Protein AF-A0A9P5AYL9-F1 (afdb_monomer_lite)

pLDDT: mean 73.69, std 15.07, range [40.41, 95.94]

Sequence (150 aa):
MDLTEKSIPKSILIFEAAGHIGQSLAEFLTLEAPDIRLSLLQIQPVLLHKKFIWPEHRVPFLDPRDVAKVAGRLFLSDNAKHIGAFHTMNNGHDWLTIEEVAVILSDELDESLAFDGSYEGFMKVWGPKMGKKAERLWNFFKFEQANEEQ

Secondary structure (DSSP, 8-state):
--TT-PPPPSEEEEEESTTSSHHHHHHHHHHH-TTSEEEEEESHHHHHHTEEE----EEE---HHHHHHHHHHHHH---GGGTT-------SS-EEEHHHHHHHHHHHTTS-PEEE--HHHHHHHHHHHHTHHHHHHHHHHHHHHHT---

Foldseek 3Di:
DDPPDDDDAQEDEDEDEPCPPSVVVVVVCCVPPVSRHYDYPYCVVCVVVVAAAEAKDWDQDDDVVVVVVVVVCLVVDPDPVSVVDDDDDGPVPDTDIVQRVQVVSCVVVVHRGHYHNDPVSQCVPCCVVPPPVSVVVNVVRVVNRVPDDD

Radius of gyration: 18.03 Å; chains: 1; bounding box: 44×39×49 Å

Organism: NCBI:txid1803897

Structure (mmCIF, N/CA/C/O backbone):
data_AF-A0A9P5AYL9-F1
#
_entry.id   AF-A0A9P5AYL9-F1
#
loop_
_atom_site.group_PDB
_atom_site.id
_atom_site.type_symbol
_atom_site.label_atom_id
_atom_site.label_alt_id
_atom_site.label_comp_id
_atom_site.label_asym_id
_atom_site.label_entity_id
_atom_site.label_seq_id
_atom_site.pdbx_PDB_ins_code
_atom_site.Cartn_x
_atom_site.Cartn_y
_atom_site.Cartn_z
_atom_site.occupancy
_atom_site.B_iso_or_equiv
_atom_site.auth_seq_id
_atom_site.auth_comp_id
_atom_site.auth_asym_id
_atom_site.auth_atom_id
_atom_site.pdbx_PDB_model_num
ATOM 1 N N . MET A 1 1 ? 27.609 22.918 -6.737 1.00 44.88 1 MET A N 1
ATOM 2 C CA . MET A 1 1 ? 26.864 21.740 -6.257 1.00 44.88 1 MET A CA 1
ATOM 3 C C . MET A 1 1 ? 26.629 20.901 -7.492 1.00 44.88 1 MET A C 1
ATOM 5 O O . MET A 1 1 ? 25.888 21.334 -8.362 1.00 44.88 1 MET A O 1
ATOM 9 N N . ASP A 1 2 ? 27.426 19.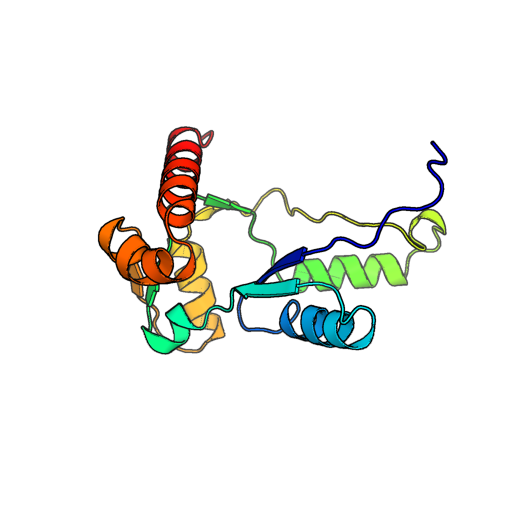850 -7.650 1.00 40.47 2 ASP A N 1
ATOM 10 C CA . ASP A 1 2 ? 27.368 18.964 -8.808 1.00 40.47 2 ASP A CA 1
ATOM 11 C C . ASP A 1 2 ? 26.067 18.152 -8.718 1.00 40.47 2 ASP A C 1
ATOM 13 O O . ASP A 1 2 ? 25.820 17.493 -7.711 1.00 40.47 2 ASP A O 1
ATOM 17 N N . LEU A 1 3 ? 25.179 18.305 -9.701 1.00 46.91 3 LEU A N 1
ATOM 18 C CA . LEU A 1 3 ? 23.859 17.659 -9.737 1.00 46.91 3 LEU A CA 1
ATOM 19 C C . LEU A 1 3 ? 23.927 16.243 -10.341 1.00 46.91 3 LEU A C 1
ATOM 21 O O . LEU A 1 3 ? 22.889 15.651 -10.627 1.00 46.91 3 LEU A O 1
ATOM 25 N N . THR A 1 4 ? 25.133 15.717 -10.570 1.00 50.00 4 THR A N 1
ATOM 26 C CA . THR A 1 4 ? 25.354 14.426 -11.237 1.00 50.00 4 THR A CA 1
ATOM 27 C C . THR A 1 4 ? 25.326 13.225 -10.293 1.00 50.00 4 THR A C 1
ATOM 29 O O . THR A 1 4 ? 25.079 12.115 -10.757 1.00 50.00 4 THR A O 1
ATOM 32 N N . GLU A 1 5 ? 25.472 13.424 -8.978 1.00 48.53 5 GLU A N 1
ATOM 33 C CA . GLU A 1 5 ? 25.387 12.342 -7.992 1.00 48.53 5 GLU A CA 1
ATOM 34 C C . GLU A 1 5 ? 24.230 12.536 -7.010 1.00 48.53 5 GLU A C 1
ATOM 36 O O . GLU A 1 5 ? 24.213 13.426 -6.156 1.00 48.53 5 GLU A O 1
ATOM 41 N N . LYS A 1 6 ? 23.245 11.638 -7.112 1.00 42.03 6 LYS A N 1
ATOM 42 C CA . LYS A 1 6 ? 22.188 11.483 -6.115 1.00 42.03 6 LYS A CA 1
ATOM 43 C C . LYS A 1 6 ? 22.735 10.661 -4.951 1.00 42.03 6 LYS A C 1
ATOM 45 O O . LYS A 1 6 ? 23.099 9.503 -5.127 1.00 42.03 6 LYS A O 1
ATOM 50 N N . SER A 1 7 ? 22.755 11.244 -3.755 1.00 54.69 7 SER A N 1
ATOM 51 C CA . SER A 1 7 ? 23.167 10.526 -2.550 1.00 54.69 7 SER A CA 1
ATOM 52 C C . SER A 1 7 ? 22.212 9.373 -2.235 1.00 54.69 7 SER A C 1
ATOM 54 O O . SER A 1 7 ? 20.988 9.498 -2.358 1.00 54.69 7 SER A O 1
ATOM 56 N N . ILE A 1 8 ? 22.783 8.242 -1.813 1.00 55.34 8 ILE A N 1
ATOM 57 C CA . ILE A 1 8 ? 22.008 7.081 -1.379 1.00 55.34 8 ILE A CA 1
ATOM 58 C C . ILE A 1 8 ? 21.154 7.495 -0.164 1.00 55.34 8 ILE A C 1
ATOM 60 O O . ILE A 1 8 ? 21.691 8.040 0.810 1.00 55.34 8 ILE A O 1
ATOM 64 N N . PRO A 1 9 ? 19.825 7.280 -0.196 1.00 54.84 9 PRO A N 1
ATOM 65 C CA . PRO A 1 9 ? 18.954 7.617 0.921 1.00 54.84 9 PRO A CA 1
ATOM 66 C C . PRO A 1 9 ? 19.368 6.874 2.192 1.00 54.84 9 PRO A C 1
ATOM 68 O O . PRO A 1 9 ? 19.568 5.668 2.178 1.00 54.84 9 PRO A O 1
ATOM 71 N N . LYS A 1 10 ? 19.419 7.569 3.332 1.00 69.38 10 LYS A N 1
ATOM 72 C CA . LYS A 1 10 ? 19.773 6.952 4.628 1.00 69.38 10 LYS A CA 1
ATOM 73 C C . LYS A 1 10 ? 18.667 6.067 5.223 1.00 69.38 10 LYS A C 1
ATOM 75 O O . LYS A 1 10 ? 18.887 5.411 6.243 1.00 69.38 10 LYS A O 1
ATOM 80 N N . SER A 1 11 ? 17.463 6.110 4.654 1.00 41.19 11 SER A N 1
ATOM 81 C CA . SER A 1 11 ? 16.317 5.312 5.092 1.00 41.19 11 SER A CA 1
ATOM 82 C C . SER A 1 11 ? 15.243 5.223 4.014 1.00 41.19 11 SER A C 1
ATOM 84 O O . SER A 1 11 ? 14.964 6.233 3.364 1.00 41.19 11 SER A O 1
ATOM 86 N N . ILE A 1 12 ? 14.603 4.060 3.894 1.00 46.69 12 ILE A N 1
ATOM 87 C CA . ILE A 1 12 ? 13.489 3.794 2.973 1.00 46.69 12 ILE A CA 1
ATOM 88 C C . ILE A 1 12 ? 12.384 3.051 3.745 1.00 46.69 12 ILE A C 1
ATOM 90 O O . ILE A 1 12 ? 12.667 2.141 4.525 1.00 46.69 12 ILE A O 1
ATOM 94 N N . LEU A 1 13 ? 11.128 3.461 3.546 1.00 40.41 13 LEU A N 1
ATOM 95 C CA . LEU A 1 13 ? 9.935 2.795 4.078 1.00 40.41 13 LEU A CA 1
ATOM 96 C C . LEU A 1 13 ? 9.223 2.088 2.924 1.00 40.41 13 LEU A C 1
ATOM 98 O O . LEU A 1 13 ? 8.870 2.738 1.942 1.00 40.41 13 LEU A O 1
ATOM 102 N N . ILE A 1 14 ? 9.031 0.776 3.051 1.00 51.72 14 ILE A N 1
ATOM 103 C CA . ILE A 1 14 ? 8.370 -0.060 2.045 1.00 51.72 14 ILE A CA 1
ATOM 104 C C . ILE A 1 14 ? 7.021 -0.508 2.618 1.00 51.72 14 ILE A C 1
ATOM 106 O O . ILE A 1 14 ? 6.980 -1.162 3.664 1.00 51.72 14 ILE A O 1
ATOM 110 N N . PHE A 1 15 ? 5.934 -0.128 1.942 1.00 48.09 15 PHE A N 1
ATOM 111 C CA . PHE A 1 15 ? 4.570 -0.575 2.234 1.00 48.09 15 PHE A CA 1
ATOM 112 C C . PHE A 1 15 ? 4.188 -1.672 1.256 1.00 48.09 15 PHE A C 1
ATOM 114 O O . PHE A 1 15 ? 4.319 -1.475 0.049 1.00 48.09 15 PHE A O 1
ATOM 121 N N . GLU A 1 16 ? 3.716 -2.810 1.761 1.00 47.88 16 GLU A N 1
ATOM 122 C CA . GLU A 1 16 ? 3.325 -3.891 0.872 1.00 47.88 16 GLU A CA 1
ATOM 123 C C . GLU A 1 16 ? 2.267 -4.831 1.451 1.00 47.88 16 GLU A C 1
ATOM 125 O O . GLU A 1 16 ? 2.325 -5.225 2.621 1.00 47.88 16 GLU A O 1
ATOM 130 N N . ALA A 1 17 ? 1.349 -5.243 0.577 1.00 41.78 17 ALA A N 1
ATOM 131 C CA . ALA A 1 17 ? 0.471 -6.367 0.803 1.00 41.78 17 ALA A CA 1
ATOM 132 C C . ALA A 1 17 ? 1.201 -7.693 0.501 1.00 41.78 17 ALA A C 1
ATOM 134 O O . ALA A 1 17 ? 1.660 -7.914 -0.609 1.00 41.78 17 ALA A O 1
ATOM 135 N N . ALA A 1 18 ? 1.301 -8.569 1.501 1.00 49.41 18 ALA A N 1
ATOM 136 C CA . ALA A 1 18 ? 1.668 -9.984 1.410 1.00 49.41 18 ALA A CA 1
ATOM 137 C C . ALA A 1 18 ? 3.122 -10.339 1.040 1.00 49.41 18 ALA A C 1
ATOM 139 O O . ALA A 1 18 ? 3.470 -11.513 1.106 1.00 49.41 18 ALA A O 1
ATOM 140 N N . GLY A 1 19 ? 4.017 -9.376 0.799 1.00 48.28 19 GLY A N 1
ATOM 141 C CA . GLY A 1 19 ? 5.453 -9.680 0.701 1.00 48.28 19 GLY A CA 1
ATOM 142 C C . GLY A 1 19 ? 5.923 -10.161 -0.679 1.00 48.28 19 GLY A C 1
ATOM 143 O O . GLY A 1 19 ? 6.967 -10.789 -0.772 1.00 48.28 19 GLY A O 1
ATOM 144 N N . HIS A 1 20 ? 5.188 -9.918 -1.759 1.00 47.88 20 HIS A N 1
ATOM 145 C CA . HIS A 1 20 ? 5.550 -10.348 -3.113 1.00 47.88 20 HIS A CA 1
ATOM 146 C C . HIS A 1 20 ? 6.490 -9.388 -3.877 1.00 47.88 20 HIS A C 1
ATOM 148 O O . HIS A 1 20 ? 7.292 -9.841 -4.686 1.00 47.88 20 HIS A O 1
ATOM 154 N N . ILE A 1 21 ? 6.426 -8.078 -3.643 1.00 54.72 21 ILE A N 1
ATOM 155 C CA . ILE A 1 21 ? 7.211 -7.026 -4.319 1.00 54.72 21 ILE A CA 1
ATOM 156 C C . ILE A 1 21 ? 8.165 -6.337 -3.338 1.00 54.72 21 ILE A C 1
ATOM 158 O O . ILE A 1 21 ? 9.354 -6.174 -3.599 1.00 54.72 21 ILE A O 1
ATOM 162 N N . GLY A 1 22 ? 7.644 -5.918 -2.194 1.00 59.41 22 GLY A N 1
ATOM 163 C CA . GLY A 1 22 ? 8.345 -5.230 -1.120 1.00 59.41 22 GLY A CA 1
ATOM 164 C C . GLY A 1 22 ? 9.307 -6.133 -0.357 1.00 59.41 22 GLY A C 1
ATOM 165 O O . GLY A 1 22 ? 10.366 -5.650 0.040 1.00 59.41 22 GLY A O 1
ATOM 166 N N . GLN A 1 23 ? 9.015 -7.432 -0.213 1.00 59.31 23 GLN A N 1
ATOM 167 C CA . GLN A 1 23 ? 10.002 -8.379 0.318 1.00 59.31 23 GLN A CA 1
ATOM 168 C C . GLN A 1 23 ? 11.176 -8.561 -0.648 1.00 59.31 23 GLN A C 1
ATOM 170 O O . GLN A 1 23 ? 12.313 -8.363 -0.236 1.00 59.31 23 GLN A O 1
ATOM 175 N N . SER A 1 24 ? 10.927 -8.841 -1.932 1.00 59.75 24 SER A N 1
ATOM 176 C CA . SER A 1 24 ? 12.004 -8.971 -2.926 1.00 59.75 24 SER A CA 1
ATOM 177 C C . SER A 1 24 ? 12.815 -7.678 -3.082 1.00 59.75 24 SER A C 1
ATOM 179 O O . SER A 1 24 ? 14.038 -7.722 -3.204 1.00 59.75 24 SER A O 1
ATOM 181 N N . LEU A 1 25 ? 12.164 -6.511 -3.010 1.00 58.62 25 LEU A N 1
ATOM 182 C CA . LEU A 1 25 ? 12.845 -5.215 -3.008 1.00 58.62 25 LEU A CA 1
ATOM 183 C C . LEU A 1 25 ? 13.698 -5.015 -1.749 1.00 58.62 25 LEU A C 1
ATOM 185 O O . LEU A 1 25 ? 14.810 -4.500 -1.838 1.00 58.62 25 LEU A O 1
ATOM 189 N N . ALA A 1 26 ? 13.207 -5.411 -0.577 1.00 61.00 26 ALA A N 1
ATOM 190 C CA . ALA A 1 26 ? 13.976 -5.313 0.656 1.00 61.00 26 ALA A CA 1
ATOM 191 C C . ALA A 1 26 ? 15.143 -6.298 0.701 1.00 61.00 26 ALA A C 1
ATOM 193 O O . ALA A 1 26 ? 16.212 -5.930 1.181 1.00 61.00 26 ALA A O 1
ATOM 194 N N . GLU A 1 27 ? 14.974 -7.509 0.171 1.00 67.50 27 GLU A N 1
ATOM 195 C CA . GLU A 1 27 ? 16.052 -8.484 0.002 1.00 67.50 27 GLU A CA 1
ATOM 196 C C . GLU A 1 27 ? 17.145 -7.914 -0.913 1.00 67.50 27 GLU A C 1
ATOM 198 O O . GLU A 1 27 ? 18.310 -7.872 -0.520 1.00 67.50 27 GLU A O 1
ATOM 203 N N . PHE A 1 28 ? 16.769 -7.362 -2.071 1.00 70.38 28 PHE A N 1
ATOM 204 C CA . PHE A 1 28 ? 17.698 -6.686 -2.981 1.00 70.38 28 PHE A CA 1
ATOM 205 C C . PHE A 1 28 ? 18.429 -5.508 -2.314 1.00 70.38 28 PHE A C 1
ATOM 207 O O . PHE A 1 28 ? 19.653 -5.426 -2.372 1.00 70.38 28 PHE A O 1
ATOM 214 N N . LEU A 1 29 ? 17.707 -4.611 -1.633 1.00 66.94 29 LEU A N 1
ATOM 215 C CA . LEU A 1 29 ? 18.302 -3.434 -0.983 1.00 66.94 29 LEU A CA 1
ATOM 216 C C . LEU A 1 29 ? 19.190 -3.796 0.214 1.00 66.94 29 LEU A C 1
ATOM 218 O O . LEU A 1 29 ? 20.168 -3.101 0.471 1.00 66.94 29 LEU A O 1
ATOM 222 N N . THR A 1 30 ? 18.878 -4.882 0.922 1.00 68.12 30 THR A N 1
ATOM 223 C CA . THR A 1 30 ? 19.726 -5.404 2.004 1.00 68.12 30 THR A CA 1
ATOM 224 C C . THR A 1 30 ? 21.074 -5.887 1.467 1.00 68.12 30 THR A C 1
ATOM 226 O O . THR A 1 30 ? 22.090 -5.732 2.142 1.00 68.12 30 THR A O 1
ATOM 229 N N . LEU A 1 31 ? 21.090 -6.453 0.257 1.00 68.00 31 LEU A N 1
ATOM 230 C CA . LEU A 1 31 ? 22.302 -6.941 -0.401 1.00 68.00 31 LEU A CA 1
ATOM 231 C C . LEU A 1 31 ? 23.122 -5.801 -1.021 1.00 68.00 31 LEU A C 1
ATOM 233 O O . LEU A 1 31 ? 24.323 -5.710 -0.785 1.00 68.00 31 LEU A O 1
ATOM 237 N N . GLU A 1 32 ? 22.475 -4.922 -1.784 1.00 74.44 32 GLU A N 1
ATOM 238 C CA . GLU A 1 32 ? 23.153 -3.907 -2.603 1.00 74.44 32 GLU A CA 1
ATOM 239 C C . GLU A 1 32 ? 23.444 -2.600 -1.851 1.00 74.44 32 GLU A C 1
ATOM 241 O O . GLU A 1 32 ? 24.328 -1.835 -2.238 1.00 74.44 32 GLU A O 1
ATOM 246 N N . ALA A 1 33 ? 22.702 -2.310 -0.778 1.00 70.62 33 ALA A N 1
ATOM 247 C CA . ALA A 1 33 ? 22.832 -1.070 -0.018 1.00 70.62 33 ALA A CA 1
ATOM 248 C C . ALA A 1 33 ? 22.586 -1.289 1.492 1.00 70.62 33 ALA A C 1
ATOM 250 O O . ALA A 1 33 ? 21.659 -0.703 2.064 1.00 70.62 33 ALA A O 1
ATOM 251 N N . PRO A 1 34 ? 23.431 -2.092 2.171 1.00 74.88 34 PRO A N 1
ATOM 252 C CA . PRO A 1 34 ? 23.215 -2.519 3.559 1.00 74.88 34 PRO A CA 1
ATOM 253 C C . PRO A 1 34 ? 23.199 -1.365 4.575 1.00 74.88 34 PRO A C 1
ATOM 255 O O . PRO A 1 34 ? 22.628 -1.497 5.657 1.00 74.88 34 PRO A O 1
ATOM 258 N N . ASP A 1 35 ? 23.790 -0.217 4.232 1.00 74.38 35 ASP A N 1
ATOM 259 C CA . ASP A 1 35 ? 23.822 0.977 5.086 1.00 74.38 35 ASP A CA 1
ATOM 260 C C . ASP A 1 35 ? 22.484 1.748 5.111 1.00 74.38 35 ASP A C 1
ATOM 262 O O . ASP A 1 35 ? 22.296 2.669 5.918 1.00 74.38 35 ASP A O 1
ATOM 266 N N . ILE A 1 36 ? 21.531 1.395 4.240 1.00 59.91 36 ILE A N 1
ATOM 267 C CA . ILE A 1 36 ? 20.187 1.975 4.240 1.00 59.91 36 ILE A CA 1
ATOM 268 C C . ILE A 1 36 ? 19.368 1.344 5.363 1.00 59.91 36 ILE A C 1
ATOM 270 O O . ILE A 1 36 ? 19.157 0.136 5.418 1.00 59.91 36 ILE A O 1
ATOM 274 N N . ARG A 1 37 ? 18.789 2.179 6.231 1.00 59.28 37 ARG A N 1
ATOM 275 C CA . ARG A 1 37 ? 17.794 1.697 7.196 1.00 59.28 37 ARG A CA 1
ATOM 276 C C . ARG A 1 37 ? 16.475 1.391 6.497 1.00 59.28 37 ARG A C 1
ATOM 278 O O . ARG A 1 37 ? 15.753 2.312 6.107 1.00 59.28 37 ARG A O 1
ATOM 285 N N . LEU A 1 38 ? 16.167 0.107 6.372 1.00 43.56 38 LEU A N 1
ATOM 286 C CA . LEU A 1 38 ? 14.904 -0.383 5.837 1.00 43.56 38 LEU A CA 1
ATOM 287 C C . LEU A 1 38 ? 13.887 -0.562 6.965 1.00 43.56 38 LEU A C 1
ATOM 289 O O . LEU A 1 38 ? 14.159 -1.216 7.971 1.00 43.56 38 LEU A O 1
ATOM 293 N N . SER A 1 39 ? 12.699 -0.000 6.770 1.00 44.62 39 SER A N 1
ATOM 294 C CA . SER A 1 39 ? 11.521 -0.327 7.569 1.00 44.62 39 SER A CA 1
ATOM 295 C C . SER A 1 39 ? 10.522 -1.018 6.656 1.00 44.62 39 SER A C 1
ATOM 297 O O . SER A 1 39 ? 9.975 -0.378 5.756 1.00 44.62 39 SER A O 1
ATOM 299 N N . LEU A 1 40 ? 10.290 -2.313 6.878 1.00 48.59 40 LEU A N 1
ATOM 300 C CA . LEU A 1 40 ? 9.211 -3.031 6.212 1.00 48.59 40 LEU A CA 1
ATOM 301 C C . LEU A 1 40 ? 7.940 -2.895 7.036 1.00 48.59 40 LEU A C 1
ATOM 303 O O . LEU A 1 40 ? 7.909 -3.239 8.220 1.00 48.59 40 LEU A O 1
ATOM 307 N N . LEU A 1 41 ? 6.883 -2.412 6.400 1.00 48.72 41 LEU A N 1
ATOM 308 C CA . LEU A 1 41 ? 5.555 -2.396 6.981 1.00 48.72 41 LEU A CA 1
ATOM 309 C C . LEU A 1 41 ? 4.760 -3.520 6.316 1.00 48.72 41 LEU A C 1
ATOM 311 O O . LEU A 1 41 ? 4.044 -3.308 5.345 1.00 48.72 41 LEU A O 1
ATOM 315 N N . GLN A 1 42 ? 4.977 -4.745 6.804 1.00 53.31 42 GLN A N 1
ATOM 316 C CA . GLN A 1 42 ? 4.229 -5.922 6.358 1.00 53.31 42 GLN A CA 1
ATOM 317 C C . GLN A 1 42 ? 2.798 -5.870 6.886 1.00 53.31 42 GLN A C 1
ATOM 319 O O . GLN A 1 42 ? 2.569 -5.399 8.007 1.00 53.31 42 GLN A O 1
ATOM 324 N N . ILE A 1 43 ? 1.871 -6.528 6.179 1.00 57.97 43 ILE A N 1
ATOM 325 C CA . ILE A 1 43 ? 0.551 -6.882 6.722 1.00 57.97 43 ILE A CA 1
ATOM 326 C C . ILE A 1 43 ? 0.612 -7.862 7.916 1.00 57.97 43 ILE A C 1
ATOM 328 O O . ILE A 1 43 ? -0.401 -8.430 8.301 1.00 57.97 43 ILE A O 1
ATOM 332 N N . GLN A 1 44 ? 1.767 -8.049 8.567 1.00 54.62 44 GLN A N 1
ATOM 333 C CA . GLN A 1 44 ? 1.897 -8.840 9.793 1.00 54.62 44 GLN A CA 1
ATOM 334 C C . GLN A 1 44 ? 0.808 -8.541 10.836 1.00 54.62 44 GLN A C 1
ATOM 336 O O . GLN A 1 44 ? 0.288 -9.497 11.399 1.00 54.62 44 GLN A O 1
ATOM 341 N N . PRO A 1 45 ? 0.399 -7.282 11.106 1.00 57.72 45 PRO A N 1
ATOM 342 C CA . PRO A 1 45 ? -0.719 -7.028 12.014 1.00 57.72 45 PRO A CA 1
ATOM 343 C C . PRO A 1 45 ? -2.032 -7.662 11.547 1.00 57.72 45 PRO A C 1
ATOM 345 O O . PRO A 1 45 ? -2.817 -8.104 12.375 1.00 57.72 45 PRO A O 1
ATOM 348 N N . VAL A 1 46 ? -2.256 -7.738 10.239 1.00 62.94 46 VAL A N 1
ATOM 349 C CA . VAL A 1 46 ? -3.466 -8.306 9.642 1.00 62.94 46 VAL A CA 1
ATOM 350 C C . VAL A 1 46 ? -3.452 -9.818 9.720 1.00 62.94 46 VAL A C 1
ATOM 352 O O . VAL A 1 46 ? -4.440 -10.386 10.165 1.00 62.94 46 VAL A O 1
ATOM 355 N N . LEU A 1 47 ? -2.313 -10.454 9.440 1.00 62.75 47 LEU A N 1
ATOM 356 C CA . LEU A 1 47 ? -2.142 -11.897 9.638 1.00 62.75 47 LEU A CA 1
ATOM 357 C C . LEU A 1 47 ? -2.219 -12.290 11.127 1.00 62.75 47 LEU A C 1
ATOM 359 O O . LEU A 1 47 ? -2.828 -13.293 11.480 1.00 62.75 47 LEU A O 1
ATOM 363 N N . LEU A 1 48 ? -1.640 -11.486 12.028 1.00 66.69 48 LEU A N 1
ATOM 364 C CA . LEU A 1 48 ? -1.623 -11.765 13.471 1.00 66.69 48 LEU A CA 1
ATOM 365 C C . LEU A 1 48 ? -2.975 -11.528 14.151 1.00 66.69 48 LEU A C 1
ATOM 367 O O . LEU A 1 48 ? -3.299 -12.207 15.125 1.00 66.69 48 LEU A O 1
ATOM 371 N N . HIS A 1 49 ? -3.742 -10.539 13.694 1.00 70.50 49 HIS A N 1
ATOM 372 C CA . HIS A 1 49 ? -5.007 -10.154 14.321 1.00 70.50 49 HIS A CA 1
ATOM 373 C C . HIS A 1 49 ? -6.239 -10.578 13.520 1.00 70.50 49 HIS A C 1
ATOM 375 O O . HIS A 1 49 ? -7.350 -10.341 13.993 1.00 70.50 49 HIS A O 1
ATOM 381 N N . LYS A 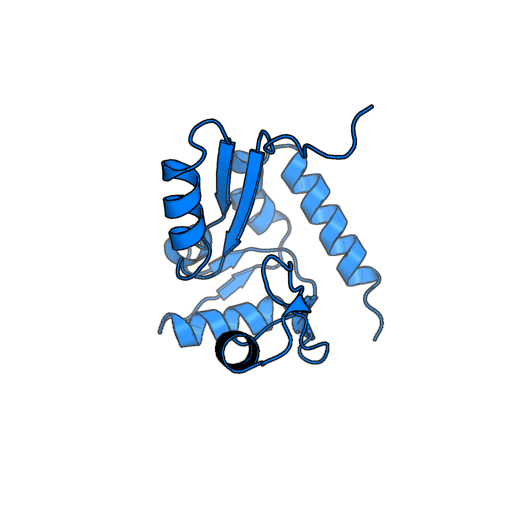1 50 ? -6.055 -11.175 12.332 1.00 81.69 50 LYS A N 1
ATOM 382 C CA . LYS A 1 50 ? -7.114 -11.434 11.337 1.00 81.69 50 LYS A CA 1
ATOM 383 C C . LYS A 1 50 ? -7.978 -10.197 11.086 1.00 81.69 50 LYS A C 1
ATOM 385 O O . LYS A 1 50 ? -9.200 -10.263 10.951 1.00 81.69 50 LYS A O 1
ATOM 390 N N . LYS A 1 51 ? -7.332 -9.031 11.143 1.00 84.75 51 LYS A N 1
ATOM 391 C CA . LYS A 1 51 ? -8.004 -7.737 11.141 1.00 84.75 51 LYS A CA 1
ATOM 392 C C . LYS A 1 51 ? -7.159 -6.698 10.434 1.00 84.75 51 LYS A C 1
ATOM 394 O O . LYS A 1 51 ? -6.034 -6.438 10.863 1.00 84.75 51 LYS A O 1
ATOM 399 N N . PHE A 1 52 ? -7.706 -6.071 9.400 1.00 86.44 52 PHE A N 1
ATOM 400 C CA . PHE A 1 52 ? -7.086 -4.920 8.770 1.00 86.44 52 PHE A CA 1
ATOM 401 C C . PHE A 1 52 ? -7.344 -3.657 9.590 1.00 86.44 52 PHE A C 1
ATOM 403 O O . PHE A 1 52 ? -8.440 -3.113 9.590 1.00 86.44 52 PHE A O 1
ATOM 410 N N . ILE A 1 53 ? -6.329 -3.231 10.347 1.00 89.06 53 ILE A N 1
ATOM 411 C CA . ILE A 1 53 ? -6.409 -2.098 11.275 1.00 89.06 53 ILE A CA 1
ATOM 412 C C . ILE A 1 53 ? -5.690 -0.894 10.667 1.00 89.06 53 ILE A C 1
ATOM 414 O O . ILE A 1 53 ? -4.455 -0.800 10.726 1.00 89.06 53 ILE A O 1
ATOM 418 N N . TRP A 1 54 ? -6.462 0.023 10.091 1.00 89.19 54 TRP A N 1
ATOM 419 C CA . TRP A 1 54 ? -5.950 1.205 9.404 1.00 89.19 54 TRP A CA 1
ATOM 420 C C . TRP A 1 54 ? -7.033 2.292 9.308 1.00 89.19 54 TRP A C 1
ATOM 422 O O . TRP A 1 54 ? -8.209 1.942 9.269 1.00 89.19 54 TRP A O 1
ATOM 432 N N . PRO A 1 55 ? -6.695 3.597 9.286 1.00 89.44 55 PRO A N 1
ATOM 433 C CA . PRO A 1 55 ? -7.702 4.650 9.217 1.00 89.44 55 PRO A CA 1
ATOM 434 C C . PRO A 1 55 ? -8.440 4.577 7.883 1.00 89.44 55 PRO A C 1
ATOM 436 O O . PRO A 1 55 ? -7.807 4.434 6.836 1.00 89.44 55 PRO A O 1
ATOM 439 N N . GLU A 1 56 ? -9.763 4.704 7.926 1.00 89.06 56 GLU A N 1
ATOM 440 C CA . GLU A 1 56 ? -10.559 4.734 6.704 1.00 89.06 56 GLU A CA 1
ATOM 441 C C . GLU A 1 56 ? -10.221 5.979 5.875 1.00 89.06 56 GLU A C 1
ATOM 443 O O . GLU A 1 56 ? -10.222 7.095 6.396 1.00 89.06 56 GLU A O 1
ATOM 448 N N . HIS A 1 57 ? -9.913 5.749 4.606 1.00 87.50 57 HIS A N 1
ATOM 449 C CA . HIS A 1 57 ? -9.701 6.719 3.532 1.00 87.50 57 HIS A CA 1
ATOM 450 C C . HIS A 1 57 ? -9.662 5.915 2.230 1.00 87.50 57 HIS A C 1
ATOM 452 O O . HIS A 1 57 ? -9.509 4.692 2.251 1.00 87.50 57 HIS A O 1
ATOM 458 N N . ARG A 1 58 ? -9.806 6.560 1.086 1.00 83.81 58 ARG A N 1
ATOM 459 C CA . ARG A 1 58 ? -9.674 5.877 -0.190 1.00 83.81 58 ARG A CA 1
ATOM 460 C C . ARG A 1 58 ? -8.240 5.962 -0.695 1.00 83.81 58 ARG A C 1
ATOM 462 O O . ARG A 1 58 ? -7.517 6.935 -0.478 1.00 83.81 58 ARG A O 1
ATOM 469 N N . VAL A 1 59 ? -7.826 4.901 -1.372 1.00 80.31 59 VAL A N 1
ATOM 470 C CA . VAL A 1 59 ? -6.493 4.755 -1.944 1.00 80.31 59 VAL A CA 1
ATOM 471 C C . VAL A 1 59 ? -6.600 4.372 -3.415 1.00 80.31 59 VAL A C 1
ATOM 473 O O . VAL A 1 59 ? -7.510 3.627 -3.791 1.00 80.31 59 VAL A O 1
ATOM 476 N N . PRO A 1 60 ? -5.665 4.835 -4.264 1.00 78.12 60 PRO A N 1
ATOM 477 C CA . PRO A 1 60 ? -5.529 4.267 -5.591 1.00 78.12 60 PRO A CA 1
ATOM 478 C C . PRO A 1 60 ? -5.123 2.800 -5.438 1.00 78.12 60 PRO A C 1
ATOM 480 O O . PRO A 1 60 ? -4.067 2.487 -4.881 1.00 78.12 60 PRO A O 1
ATOM 483 N N . PHE A 1 61 ? -5.967 1.902 -5.923 1.00 76.88 61 PHE A N 1
ATOM 484 C CA . PHE A 1 61 ? -5.648 0.488 -6.012 1.00 76.88 61 PHE A CA 1
ATOM 485 C C . PHE A 1 61 ? -5.056 0.202 -7.385 1.00 76.88 61 PHE A C 1
ATOM 487 O O . PHE A 1 61 ? -5.482 0.793 -8.366 1.00 76.88 61 PHE A O 1
ATOM 494 N N . LEU A 1 62 ? -4.079 -0.698 -7.473 1.00 74.38 62 LEU A N 1
ATOM 495 C CA . LEU A 1 62 ? -3.545 -1.153 -8.751 1.00 74.38 62 LEU A CA 1
ATOM 496 C C . LEU A 1 62 ? -3.501 -2.674 -8.746 1.00 74.38 62 LEU A C 1
ATOM 498 O O . LEU A 1 62 ? -2.805 -3.274 -7.927 1.00 74.38 62 LEU A O 1
ATOM 502 N N . ASP A 1 63 ? -4.219 -3.286 -9.681 1.00 72.56 63 ASP A N 1
ATOM 503 C CA . ASP A 1 63 ? -4.209 -4.731 -9.845 1.00 72.56 63 ASP A CA 1
ATOM 504 C C . ASP A 1 63 ? -2.802 -5.207 -10.272 1.00 72.56 63 ASP A C 1
ATOM 506 O O . ASP A 1 63 ? -2.218 -4.658 -11.219 1.00 72.56 63 ASP A O 1
ATOM 510 N N . PRO A 1 64 ? -2.230 -6.246 -9.635 1.00 69.00 64 PRO A N 1
ATOM 511 C CA . PRO A 1 64 ? -0.948 -6.817 -10.050 1.00 69.00 64 PRO A CA 1
ATOM 512 C C . PRO A 1 64 ? -0.897 -7.231 -11.533 1.00 69.00 64 PRO A C 1
ATOM 514 O O . PRO A 1 64 ? 0.163 -7.179 -12.165 1.00 69.00 64 PRO A O 1
ATOM 517 N N . ARG A 1 65 ? -2.035 -7.602 -12.132 1.00 69.31 65 ARG A N 1
ATOM 518 C CA . ARG A 1 65 ? -2.163 -7.920 -13.563 1.00 69.31 65 ARG A CA 1
ATOM 519 C C . ARG A 1 65 ? -1.911 -6.696 -14.440 1.00 69.31 65 ARG A C 1
ATOM 521 O O . ARG A 1 65 ? -1.296 -6.832 -15.501 1.00 69.31 65 ARG A O 1
ATOM 528 N N . ASP A 1 66 ? -2.317 -5.506 -14.002 1.00 74.06 66 ASP A N 1
ATOM 529 C CA . ASP A 1 66 ? -2.027 -4.259 -14.712 1.00 74.06 66 ASP A CA 1
ATOM 530 C C . ASP A 1 66 ? -0.545 -3.902 -14.624 1.00 74.06 66 ASP A C 1
ATOM 532 O O . ASP A 1 66 ? 0.055 -3.525 -15.636 1.00 74.06 66 ASP A O 1
ATOM 536 N N . VAL A 1 67 ? 0.082 -4.126 -13.464 1.00 75.81 67 VAL A N 1
ATOM 537 C CA . VAL A 1 67 ? 1.540 -3.999 -13.302 1.00 75.81 67 VAL A CA 1
ATOM 538 C C . VAL A 1 67 ? 2.273 -4.920 -14.278 1.00 75.81 67 VAL A C 1
ATOM 540 O O . VAL A 1 67 ? 3.151 -4.469 -15.018 1.00 75.81 67 VAL A O 1
ATOM 543 N N . ALA A 1 68 ? 1.883 -6.197 -14.344 1.00 69.62 68 ALA A N 1
ATOM 544 C CA . ALA A 1 68 ? 2.484 -7.168 -15.256 1.00 69.62 68 ALA A CA 1
ATOM 545 C C . ALA A 1 68 ? 2.311 -6.762 -16.729 1.00 69.62 68 ALA A C 1
ATOM 547 O O . ALA A 1 68 ? 3.241 -6.878 -17.532 1.00 69.62 68 ALA A O 1
ATOM 548 N N . LYS A 1 69 ? 1.141 -6.225 -17.090 1.00 75.06 69 LYS A N 1
ATOM 549 C CA . LYS A 1 69 ? 0.861 -5.729 -18.442 1.00 75.06 69 LYS A CA 1
ATOM 550 C C . LYS A 1 69 ? 1.715 -4.514 -18.799 1.00 75.06 69 LYS A C 1
ATOM 552 O O . LYS A 1 69 ? 2.200 -4.434 -19.929 1.00 75.06 69 LYS A O 1
ATOM 557 N N . VAL A 1 70 ? 1.915 -3.581 -17.866 1.00 79.19 70 VAL A N 1
ATOM 558 C CA . VAL A 1 70 ? 2.823 -2.441 -18.060 1.00 79.19 70 VAL A CA 1
ATOM 559 C C . VAL A 1 70 ? 4.258 -2.933 -18.222 1.00 79.19 70 VAL A C 1
ATOM 561 O O . VAL A 1 70 ? 4.903 -2.560 -19.199 1.00 79.19 70 VAL A O 1
ATOM 564 N N . ALA A 1 71 ? 4.733 -3.820 -17.347 1.00 73.19 71 ALA A N 1
ATOM 565 C CA . ALA A 1 71 ? 6.076 -4.389 -17.442 1.00 73.19 71 ALA A CA 1
ATOM 566 C C . ALA A 1 71 ? 6.304 -5.101 -18.788 1.00 73.19 71 ALA A C 1
ATOM 568 O O . ALA A 1 71 ? 7.282 -4.820 -19.478 1.00 73.19 71 ALA A O 1
ATOM 569 N N . GLY A 1 72 ? 5.359 -5.943 -19.223 1.00 70.50 72 GLY A N 1
ATOM 570 C CA . GLY A 1 72 ? 5.419 -6.615 -20.523 1.00 70.50 72 GLY A CA 1
ATOM 571 C C . GLY A 1 72 ? 5.475 -5.636 -21.699 1.00 70.50 72 GLY A C 1
ATOM 572 O O . GLY A 1 72 ? 6.265 -5.822 -22.622 1.00 70.50 72 GLY A O 1
ATOM 573 N N . ARG A 1 73 ? 4.698 -4.547 -21.653 1.00 77.62 73 ARG A N 1
ATOM 574 C CA . ARG A 1 73 ? 4.756 -3.483 -22.670 1.00 77.62 73 ARG A CA 1
ATOM 575 C C . ARG A 1 73 ? 6.089 -2.744 -22.669 1.00 77.62 73 ARG A C 1
ATOM 577 O O . ARG A 1 73 ? 6.584 -2.434 -23.745 1.00 77.62 73 ARG A O 1
ATOM 584 N N . LEU A 1 74 ? 6.666 -2.473 -21.499 1.00 74.75 74 LEU A N 1
ATOM 585 C CA . LEU A 1 74 ? 7.979 -1.834 -21.390 1.00 74.75 74 LEU A CA 1
ATOM 586 C C . LEU A 1 74 ? 9.082 -2.725 -21.974 1.00 74.75 74 LEU A C 1
ATOM 588 O O . LEU A 1 74 ? 9.923 -2.220 -22.709 1.00 74.75 74 LEU A O 1
ATOM 592 N N . PHE A 1 75 ? 9.041 -4.039 -21.727 1.00 69.12 75 PHE A N 1
ATOM 593 C CA . PHE A 1 75 ? 10.005 -4.984 -22.304 1.00 69.12 75 PHE A CA 1
ATOM 594 C C . PHE A 1 75 ? 9.890 -5.132 -23.824 1.00 69.12 75 PHE A C 1
ATOM 596 O O . PHE A 1 75 ? 10.897 -5.358 -24.488 1.00 69.12 75 PHE A O 1
ATOM 603 N N . LEU A 1 76 ? 8.679 -5.020 -24.374 1.00 72.88 76 LEU A N 1
ATOM 604 C CA . LEU A 1 76 ? 8.423 -5.131 -25.815 1.00 72.88 76 LEU A CA 1
ATOM 605 C C . LEU A 1 76 ? 8.538 -3.794 -26.563 1.00 72.88 76 LEU A C 1
ATOM 607 O O . LEU A 1 76 ? 8.404 -3.768 -27.785 1.00 72.88 76 LEU A O 1
ATOM 611 N N . SER A 1 77 ? 8.747 -2.690 -25.847 1.00 80.69 77 SER A N 1
ATOM 612 C CA . SER A 1 77 ? 8.884 -1.363 -26.439 1.00 80.69 77 SER A CA 1
ATOM 613 C C . SER A 1 77 ? 10.253 -1.211 -27.101 1.00 80.69 77 SER A C 1
ATOM 615 O O . SER A 1 77 ? 11.285 -1.464 -26.483 1.00 80.69 77 SER A O 1
ATOM 617 N N . ASP A 1 78 ? 10.276 -0.734 -28.343 1.00 88.06 78 ASP A N 1
ATOM 618 C CA . ASP A 1 78 ? 11.497 -0.350 -29.063 1.00 88.06 78 ASP A CA 1
ATOM 619 C C . ASP A 1 78 ? 11.967 1.078 -28.716 1.00 88.06 78 ASP A C 1
ATOM 621 O O . ASP A 1 78 ? 13.004 1.553 -29.188 1.00 88.06 78 ASP A O 1
ATOM 625 N N . ASN A 1 79 ? 11.233 1.775 -27.845 1.00 88.25 79 ASN A N 1
ATOM 626 C CA . ASN A 1 79 ? 11.556 3.125 -27.417 1.00 88.25 79 ASN A CA 1
ATOM 627 C C . ASN A 1 79 ? 12.630 3.120 -26.316 1.00 88.25 79 ASN A C 1
ATOM 629 O O . ASN A 1 79 ? 12.347 2.940 -25.130 1.00 88.25 79 ASN A O 1
ATOM 633 N N . ALA A 1 80 ? 13.870 3.427 -26.701 1.00 87.56 80 ALA A N 1
ATOM 634 C CA . ALA A 1 80 ? 15.025 3.468 -25.801 1.00 87.56 80 ALA A CA 1
ATOM 635 C C . ALA A 1 80 ? 14.876 4.413 -24.586 1.00 87.56 80 ALA A C 1
ATOM 637 O O . ALA A 1 80 ? 15.620 4.275 -23.617 1.00 87.56 80 ALA A O 1
ATOM 638 N N . LYS A 1 81 ? 13.908 5.344 -24.587 1.00 84.19 81 LYS A N 1
ATOM 639 C CA . LYS A 1 81 ? 13.640 6.249 -23.451 1.00 84.19 81 LYS A CA 1
ATOM 640 C C . LYS A 1 81 ? 13.212 5.531 -22.169 1.00 84.19 81 LYS A C 1
ATOM 642 O O . LYS A 1 81 ? 13.248 6.150 -21.112 1.00 84.19 81 LYS A O 1
ATOM 647 N N . HIS A 1 82 ? 12.786 4.271 -22.251 1.00 79.75 82 HIS A N 1
ATOM 648 C CA . HIS A 1 82 ? 12.423 3.475 -21.075 1.00 79.75 82 HIS A CA 1
ATOM 649 C C . HIS A 1 82 ? 13.643 2.942 -20.307 1.00 79.75 82 HIS A C 1
ATOM 651 O O . HIS A 1 82 ? 13.524 2.582 -19.137 1.00 79.75 82 HIS A O 1
ATOM 657 N N . ILE A 1 83 ? 14.826 2.901 -20.928 1.00 78.06 83 ILE A N 1
ATOM 658 C CA . ILE A 1 83 ? 16.036 2.367 -20.295 1.00 78.06 83 ILE A CA 1
ATOM 659 C C . ILE A 1 83 ? 16.465 3.294 -19.154 1.00 78.06 83 ILE A C 1
ATOM 661 O O . ILE A 1 83 ? 16.743 4.472 -19.366 1.00 78.06 83 ILE A O 1
ATOM 665 N N . GLY A 1 84 ? 16.516 2.752 -17.934 1.00 75.88 84 GLY A N 1
ATOM 666 C CA . GLY A 1 84 ? 16.866 3.510 -16.728 1.00 75.88 84 GLY A CA 1
ATOM 667 C C . GLY A 1 84 ? 15.796 4.512 -16.276 1.00 75.88 84 GLY A C 1
ATOM 668 O O . GLY A 1 84 ? 16.052 5.299 -15.365 1.00 75.88 84 GLY A O 1
ATOM 669 N N . ALA A 1 85 ? 14.607 4.503 -16.888 1.00 76.44 85 ALA A N 1
ATOM 670 C CA . ALA A 1 85 ? 13.518 5.393 -16.516 1.00 76.44 85 ALA A CA 1
ATOM 671 C C . ALA A 1 85 ? 12.743 4.865 -15.301 1.00 76.44 85 ALA A C 1
ATOM 673 O O . ALA A 1 85 ? 12.464 3.673 -15.176 1.00 76.44 85 ALA A O 1
ATOM 674 N N . PHE A 1 86 ? 12.344 5.784 -14.421 1.00 79.12 86 PHE A N 1
ATOM 675 C CA . PHE A 1 86 ? 11.397 5.501 -13.349 1.00 79.12 86 PHE A CA 1
ATOM 676 C C . PHE A 1 86 ? 9.968 5.71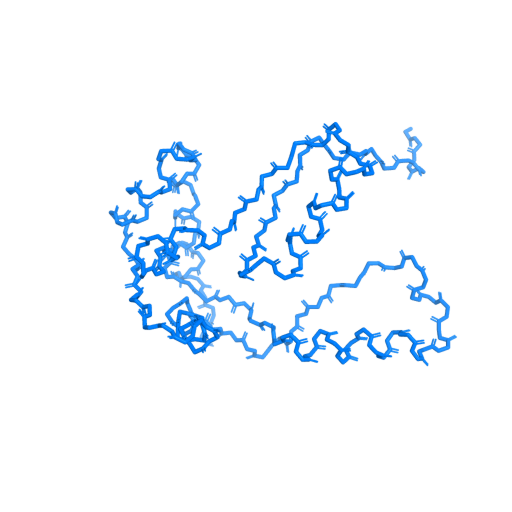1 -13.862 1.00 79.12 86 PHE A C 1
ATOM 678 O O . PHE A 1 86 ? 9.634 6.796 -14.343 1.00 79.12 86 PHE A O 1
ATOM 685 N N . HIS A 1 87 ? 9.124 4.685 -13.751 1.00 72.25 87 HIS A N 1
ATOM 686 C CA . HIS A 1 87 ? 7.734 4.725 -14.196 1.00 72.25 87 HIS A CA 1
ATOM 687 C C . HIS A 1 87 ? 6.784 4.709 -12.996 1.00 72.25 87 HIS A C 1
ATOM 689 O O . HIS A 1 87 ? 6.680 3.709 -12.290 1.00 72.25 87 HIS A O 1
ATOM 695 N N . THR A 1 88 ? 6.068 5.815 -12.785 1.00 75.44 88 THR A N 1
ATOM 696 C CA . THR A 1 88 ? 4.950 5.866 -11.838 1.00 75.44 88 THR A CA 1
ATOM 697 C C . THR A 1 88 ? 3.716 5.265 -12.497 1.00 75.44 88 THR A C 1
ATOM 699 O O . THR A 1 88 ? 3.351 5.664 -13.603 1.00 75.44 88 THR A O 1
ATOM 702 N N . MET A 1 89 ? 3.063 4.327 -11.816 1.00 69.44 89 MET A N 1
ATOM 703 C CA . MET A 1 89 ? 1.798 3.746 -12.257 1.00 69.44 89 MET A CA 1
ATOM 704 C C . MET A 1 89 ? 0.676 4.197 -11.332 1.00 69.44 89 MET A C 1
ATOM 706 O O . MET A 1 89 ? 0.814 4.177 -10.113 1.00 69.44 89 MET A O 1
ATOM 710 N N . ASN A 1 90 ? -0.427 4.604 -11.940 1.00 67.94 90 ASN A N 1
ATOM 711 C CA . ASN A 1 90 ? -1.700 4.865 -11.292 1.00 67.94 90 ASN A CA 1
ATOM 712 C C . ASN A 1 90 ? -2.757 4.517 -12.345 1.00 67.94 90 ASN A C 1
ATOM 714 O O . ASN A 1 90 ? -2.673 5.029 -13.463 1.00 67.94 90 ASN A O 1
ATOM 718 N N . ASN A 1 91 ? -3.687 3.612 -12.043 1.00 68.12 91 ASN A N 1
ATOM 719 C CA . ASN A 1 91 ? -4.749 3.284 -12.997 1.00 68.12 91 ASN A CA 1
ATOM 720 C C . ASN A 1 91 ? -5.802 4.398 -13.092 1.00 68.12 91 ASN A C 1
ATOM 722 O O . ASN A 1 91 ? -6.596 4.372 -14.023 1.00 68.12 91 ASN A O 1
ATOM 726 N N . GLY A 1 92 ? -5.801 5.374 -12.174 1.00 65.44 92 GLY A N 1
ATOM 727 C CA . GLY A 1 92 ? -6.658 6.563 -12.188 1.00 65.44 92 GLY A CA 1
ATOM 728 C C . GLY A 1 92 ? -8.157 6.276 -12.075 1.00 65.44 92 GLY A C 1
ATOM 729 O O . GLY A 1 92 ? -8.951 7.208 -12.162 1.00 65.44 92 GLY A O 1
ATOM 730 N N . HIS A 1 93 ? -8.538 5.011 -11.909 1.00 68.44 93 HIS A N 1
ATOM 731 C CA . HIS A 1 93 ? -9.916 4.542 -12.001 1.00 68.44 93 HIS A CA 1
ATOM 732 C C . HIS A 1 93 ? -10.349 3.796 -10.742 1.00 68.44 93 HIS A C 1
ATOM 734 O O . HIS A 1 93 ? -11.471 4.011 -10.286 1.00 68.44 93 HIS A O 1
ATOM 740 N N . ASP A 1 94 ? -9.464 2.992 -10.147 1.00 76.06 94 ASP A N 1
ATOM 741 C CA . ASP A 1 94 ? -9.814 2.210 -8.966 1.00 76.06 94 ASP A CA 1
ATOM 742 C C . ASP A 1 94 ? -9.422 2.987 -7.711 1.00 76.06 94 ASP A C 1
ATOM 744 O O . ASP A 1 94 ? -8.276 2.978 -7.259 1.00 76.06 94 ASP A O 1
ATOM 748 N N . TRP A 1 95 ? -10.401 3.710 -7.175 1.00 81.38 95 TRP A N 1
ATOM 749 C CA . TRP A 1 95 ? -10.317 4.398 -5.891 1.00 81.38 95 TRP A CA 1
ATOM 750 C C . TRP A 1 95 ? -11.101 3.595 -4.857 1.00 81.38 95 TRP A C 1
ATOM 752 O O . TRP A 1 95 ? -12.327 3.718 -4.777 1.00 81.38 95 TRP A O 1
ATOM 762 N N . LEU A 1 96 ? -10.397 2.763 -4.093 1.00 84.75 96 LEU A N 1
ATOM 763 C CA . LEU A 1 96 ? -11.007 1.834 -3.143 1.00 84.75 96 LEU A CA 1
ATOM 764 C C . LEU A 1 96 ? -10.919 2.370 -1.722 1.00 84.75 96 LEU A C 1
ATOM 766 O O . LEU A 1 96 ? -9.898 2.947 -1.350 1.00 84.75 96 LEU A O 1
ATOM 770 N N . THR A 1 97 ? -11.955 2.150 -0.918 1.00 88.94 97 THR A N 1
ATOM 771 C CA . THR A 1 97 ? -11.864 2.317 0.539 1.00 88.94 97 THR A CA 1
ATOM 772 C C . THR A 1 97 ? -10.916 1.271 1.125 1.00 88.94 97 THR A C 1
ATOM 774 O O . THR A 1 97 ? -10.654 0.227 0.520 1.00 88.94 97 THR A O 1
ATOM 777 N N . ILE A 1 98 ? -10.398 1.507 2.330 1.00 87.00 98 ILE A N 1
ATOM 778 C CA . ILE A 1 98 ? -9.582 0.492 3.001 1.00 87.00 98 ILE A CA 1
ATOM 779 C C . ILE A 1 98 ? -10.412 -0.749 3.334 1.00 87.00 98 ILE A C 1
ATOM 781 O O . ILE A 1 98 ? -9.880 -1.859 3.294 1.00 87.00 98 ILE A O 1
ATOM 785 N N . GLU A 1 99 ? -11.706 -0.593 3.617 1.00 90.00 99 GLU A N 1
ATOM 786 C CA . GLU A 1 99 ? -12.618 -1.726 3.779 1.00 90.00 99 GLU A CA 1
ATOM 787 C C . GLU A 1 99 ? -12.698 -2.587 2.506 1.00 90.00 99 GLU A C 1
ATOM 789 O O . GLU A 1 99 ? -12.567 -3.808 2.586 1.00 90.00 99 GLU A O 1
ATOM 794 N N . GLU A 1 100 ? -12.813 -1.977 1.323 1.00 88.88 100 GLU A N 1
ATOM 795 C CA . GLU A 1 100 ? -12.787 -2.700 0.042 1.00 88.88 100 GLU A CA 1
ATOM 796 C C . GLU A 1 100 ? -11.439 -3.397 -0.187 1.00 88.88 100 GLU A C 1
ATOM 798 O O . GLU A 1 100 ? -11.395 -4.551 -0.618 1.00 88.88 100 GLU A O 1
ATOM 803 N N . VAL A 1 101 ? -10.327 -2.752 0.183 1.00 84.81 101 VAL A N 1
ATOM 804 C CA . VAL A 1 101 ? -9.004 -3.396 0.169 1.00 84.81 101 VAL A CA 1
ATOM 805 C C . VAL A 1 101 ? -8.957 -4.585 1.139 1.00 84.81 101 VAL A C 1
ATOM 807 O O . VAL A 1 101 ? -8.349 -5.603 0.817 1.00 84.81 101 VAL A O 1
ATOM 810 N N . ALA A 1 102 ? -9.607 -4.508 2.306 1.00 85.94 102 ALA A N 1
ATOM 811 C CA . ALA A 1 102 ? -9.685 -5.621 3.256 1.00 85.94 102 ALA A CA 1
ATOM 812 C C . ALA A 1 102 ? -10.435 -6.831 2.676 1.00 85.94 102 ALA A C 1
ATOM 814 O O . ALA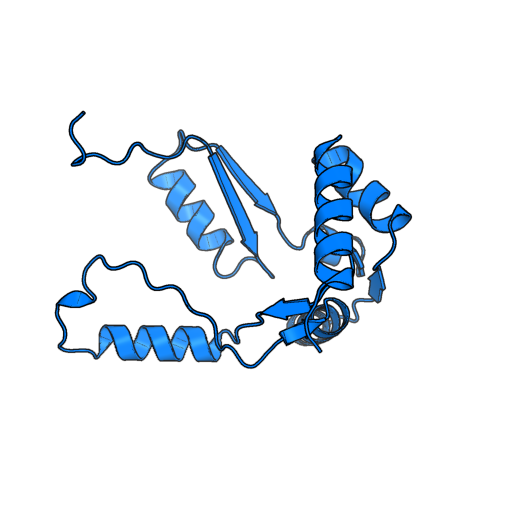 A 1 102 ? -10.044 -7.969 2.946 1.00 85.94 102 ALA A O 1
ATOM 815 N N . VAL A 1 103 ? -11.472 -6.597 1.863 1.00 85.75 103 VAL A N 1
ATOM 816 C CA . VAL A 1 103 ? -12.196 -7.657 1.143 1.00 85.75 103 VAL A CA 1
ATOM 817 C C . VAL A 1 103 ? -11.279 -8.334 0.130 1.00 85.75 103 VAL A C 1
ATOM 819 O O . VAL A 1 103 ? -11.132 -9.550 0.178 1.00 85.75 103 VAL A O 1
ATOM 822 N N . ILE A 1 104 ? -10.581 -7.559 -0.706 1.00 82.75 104 ILE A N 1
ATOM 823 C CA . ILE A 1 104 ? -9.623 -8.110 -1.680 1.00 82.75 104 ILE A CA 1
ATOM 824 C C . ILE A 1 104 ? -8.536 -8.924 -0.966 1.00 82.75 104 ILE A C 1
ATOM 826 O O . ILE A 1 104 ? -8.228 -10.041 -1.365 1.00 82.75 104 ILE A O 1
ATOM 830 N N . LEU A 1 105 ? -7.979 -8.397 0.127 1.00 77.62 105 LEU A N 1
ATOM 831 C CA . LEU A 1 105 ? -6.987 -9.121 0.923 1.00 77.62 105 LEU A CA 1
ATOM 832 C C . LEU A 1 105 ? -7.547 -10.405 1.540 1.00 77.62 105 LEU A C 1
ATOM 834 O O . LEU A 1 105 ? -6.792 -11.358 1.704 1.00 77.62 105 LEU A O 1
ATOM 838 N N . SER A 1 106 ? -8.833 -10.434 1.898 1.00 78.81 106 SER A N 1
ATOM 839 C CA . SER A 1 106 ? -9.469 -11.643 2.430 1.00 78.81 106 SER A CA 1
ATOM 840 C C . SER A 1 106 ? -9.535 -12.743 1.375 1.00 78.81 106 SER A C 1
ATOM 842 O O . SER A 1 106 ? -9.218 -13.893 1.672 1.00 78.81 106 SER A O 1
ATOM 844 N N . ASP A 1 107 ? -9.893 -12.375 0.142 1.00 78.94 107 ASP A N 1
ATOM 845 C CA . ASP A 1 107 ? -9.955 -13.298 -0.992 1.00 78.94 107 ASP A CA 1
ATOM 846 C C . ASP A 1 107 ? -8.558 -13.836 -1.349 1.00 78.94 107 ASP A C 1
ATOM 848 O O . ASP A 1 107 ? -8.382 -15.041 -1.517 1.00 78.94 107 ASP A O 1
ATOM 852 N N . GLU A 1 108 ? -7.543 -12.967 -1.402 1.00 74.88 108 GLU A N 1
ATOM 853 C CA . GLU A 1 108 ? -6.161 -13.358 -1.729 1.00 74.88 108 GLU A CA 1
ATOM 854 C C . GLU A 1 108 ? -5.515 -14.252 -0.658 1.00 74.88 108 GLU A C 1
ATOM 856 O O . GLU A 1 108 ? -4.670 -15.094 -0.966 1.00 74.88 108 GLU A O 1
ATOM 861 N N . LEU A 1 109 ? -5.896 -14.075 0.609 1.00 72.81 109 LEU A N 1
ATOM 862 C CA . LEU A 1 109 ? -5.376 -14.865 1.727 1.00 72.81 109 LEU A CA 1
ATOM 863 C C . LEU A 1 109 ? -6.216 -16.114 2.030 1.00 72.81 109 LEU A C 1
ATOM 865 O O . LEU A 1 109 ? -5.834 -16.875 2.919 1.00 72.81 109 LEU A O 1
ATOM 869 N N . ASP A 1 110 ? -7.331 -16.320 1.317 1.00 77.69 110 ASP A N 1
ATOM 870 C CA . ASP A 1 110 ? -8.343 -17.348 1.608 1.00 77.69 110 ASP A CA 1
ATOM 871 C C . ASP A 1 110 ? -8.776 -17.330 3.092 1.00 77.69 110 ASP A C 1
ATOM 873 O O . ASP A 1 110 ? -8.960 -18.356 3.752 1.00 77.69 110 ASP A O 1
ATOM 877 N N . GLU A 1 111 ? -8.888 -16.126 3.661 1.00 80.56 111 GLU A N 1
ATOM 878 C CA . GLU A 1 111 ? -9.169 -15.921 5.078 1.00 80.56 111 GLU A CA 1
ATOM 879 C C . GLU A 1 111 ? -10.011 -14.663 5.300 1.00 80.56 111 GLU A C 1
ATOM 881 O O . GLU A 1 111 ? -9.667 -13.577 4.852 1.00 80.56 111 GLU A O 1
ATOM 886 N N . SER A 1 112 ? -11.108 -14.778 6.055 1.00 82.69 112 SER A N 1
ATOM 887 C CA . SER A 1 112 ? -11.938 -13.614 6.380 1.00 82.69 112 SER A CA 1
ATOM 888 C C . SER A 1 112 ? -11.189 -12.638 7.291 1.00 82.69 112 SER A C 1
ATOM 890 O O . SER A 1 112 ? -10.914 -12.945 8.457 1.00 82.69 112 SER A O 1
ATOM 892 N N . LEU A 1 113 ? -10.915 -11.437 6.777 1.00 84.00 113 LEU A N 1
ATOM 893 C CA . LEU A 1 113 ? -10.360 -10.330 7.544 1.00 84.00 113 LEU A CA 1
ATOM 894 C C . LEU A 1 113 ? -11.463 -9.354 7.944 1.00 84.00 113 LEU A C 1
ATOM 896 O O . LEU A 1 113 ? -12.197 -8.833 7.109 1.00 84.00 113 LEU A O 1
ATOM 900 N N . ALA A 1 114 ? -11.547 -9.042 9.235 1.00 90.19 114 ALA A N 1
ATOM 901 C CA . ALA A 1 114 ? -12.364 -7.917 9.680 1.00 90.19 114 ALA A CA 1
ATOM 902 C C . ALA A 1 114 ? -11.642 -6.589 9.393 1.00 90.19 114 ALA A C 1
ATOM 904 O O . ALA A 1 114 ? -10.422 -6.510 9.518 1.00 90.19 114 ALA A O 1
ATOM 905 N N . PHE A 1 115 ? -12.372 -5.519 9.091 1.00 90.94 115 PHE A N 1
ATOM 906 C CA . PHE A 1 115 ? -11.800 -4.173 9.014 1.00 90.94 115 PHE A CA 1
ATOM 907 C C . PHE A 1 115 ? -11.960 -3.417 10.351 1.00 90.94 115 PHE A C 1
ATOM 909 O O . PHE A 1 115 ? -12.941 -3.590 11.078 1.00 90.94 115 PHE A O 1
ATOM 916 N N . ASP A 1 116 ? -10.959 -2.615 10.727 1.00 92.88 116 ASP A N 1
ATOM 917 C CA . ASP A 1 116 ? -10.969 -1.721 11.890 1.00 92.88 116 ASP A CA 1
ATOM 918 C C . ASP A 1 116 ? -10.474 -0.322 11.520 1.00 92.88 116 ASP A C 1
ATOM 920 O O . ASP A 1 116 ? -9.278 -0.020 11.587 1.00 92.88 116 ASP A O 1
ATOM 924 N N . GLY A 1 117 ? -11.425 0.547 11.196 1.00 92.25 117 GLY A N 1
ATOM 925 C CA . GLY A 1 117 ? -11.183 1.961 10.942 1.00 92.25 117 GLY A CA 1
ATOM 926 C C . GLY A 1 117 ? -11.092 2.837 12.193 1.00 92.25 117 GLY A C 1
ATOM 927 O O . GLY A 1 117 ? -11.211 4.054 12.060 1.00 92.25 117 GLY A O 1
ATOM 928 N N . SER A 1 118 ? -10.970 2.281 13.408 1.00 95.12 118 SER A N 1
ATOM 929 C CA . SER A 1 118 ? -11.048 3.055 14.659 1.00 95.12 118 SER A CA 1
ATOM 930 C C . SER A 1 118 ? -9.707 3.643 15.113 1.00 95.12 118 SER A C 1
ATOM 932 O O . SER A 1 118 ? -8.642 3.041 14.955 1.00 95.12 118 SER A O 1
ATOM 934 N N . TYR A 1 119 ? -9.766 4.818 15.756 1.00 95.12 119 TYR A N 1
ATOM 935 C CA . TYR A 1 119 ? -8.583 5.462 16.345 1.00 95.12 119 TYR A CA 1
ATOM 936 C C . TYR A 1 119 ? -7.950 4.578 17.415 1.00 95.12 119 TYR A C 1
ATOM 938 O O . TYR A 1 119 ? -6.733 4.428 17.477 1.00 95.12 119 TYR A O 1
ATOM 946 N N . GLU A 1 120 ? -8.787 3.965 18.248 1.00 95.94 120 GLU A N 1
ATOM 947 C CA . GLU A 1 120 ? -8.371 3.109 19.354 1.00 95.94 120 GLU A CA 1
ATOM 948 C C . GLU A 1 120 ? -7.647 1.859 18.845 1.00 95.94 120 GLU A C 1
ATOM 950 O O . GLU A 1 120 ? -6.552 1.548 19.323 1.00 95.94 120 GLU A O 1
ATOM 955 N N . GLY A 1 121 ? -8.208 1.181 17.837 1.00 92.38 121 GLY A N 1
ATOM 956 C CA . GLY A 1 121 ? -7.577 0.039 17.178 1.00 92.38 121 GLY A CA 1
ATOM 957 C C . GLY A 1 121 ? -6.245 0.428 16.541 1.00 92.38 121 GLY A C 1
ATOM 958 O O . GLY A 1 121 ? -5.216 -0.203 16.805 1.00 92.38 121 GLY A O 1
ATOM 959 N N . PHE A 1 122 ? -6.239 1.524 15.778 1.00 91.88 122 PHE A N 1
ATOM 960 C CA . PHE A 1 122 ? -5.035 2.039 15.137 1.00 91.88 122 PHE A CA 1
ATOM 961 C C . PHE A 1 122 ? -3.936 2.374 16.150 1.00 91.88 122 PHE A C 1
ATOM 963 O O . PHE A 1 122 ? -2.809 1.895 16.022 1.00 91.88 122 PHE A O 1
ATOM 970 N N . MET A 1 123 ? -4.245 3.140 17.197 1.00 94.19 123 MET A N 1
ATOM 971 C CA . MET A 1 123 ? -3.262 3.549 18.202 1.00 94.19 123 MET A CA 1
ATOM 972 C C . MET A 1 123 ? -2.752 2.377 19.032 1.00 94.19 123 MET A C 1
ATOM 974 O O . MET A 1 123 ? -1.567 2.344 19.365 1.00 94.19 123 MET A O 1
ATOM 978 N N . LYS A 1 124 ? -3.598 1.383 19.319 1.00 92.56 124 LYS A N 1
ATOM 979 C CA . LYS A 1 124 ? -3.180 0.163 20.016 1.00 92.56 124 LYS A CA 1
ATOM 980 C C . LYS A 1 124 ? -2.106 -0.602 19.238 1.00 92.56 124 LYS A C 1
ATOM 982 O O . LYS A 1 124 ? -1.158 -1.095 19.845 1.00 92.56 124 LYS A O 1
ATOM 987 N N . VAL A 1 125 ? -2.235 -0.696 17.913 1.00 87.00 125 VAL A N 1
ATOM 988 C CA . VAL A 1 125 ? -1.297 -1.449 17.059 1.00 87.00 125 VAL A CA 1
ATOM 989 C C . VAL A 1 125 ? -0.086 -0.615 16.645 1.00 87.00 125 VAL A C 1
ATOM 991 O O . VAL A 1 125 ? 1.051 -1.095 16.689 1.00 87.00 125 VAL A O 1
ATOM 994 N N . TRP A 1 126 ? -0.316 0.627 16.225 1.00 84.69 126 TRP A N 1
ATOM 995 C CA . TRP A 1 126 ? 0.687 1.466 15.573 1.00 84.69 126 TRP A CA 1
ATOM 996 C C . TRP A 1 126 ? 1.334 2.479 16.514 1.00 84.69 126 TRP A C 1
ATOM 998 O O . TRP A 1 126 ? 2.494 2.837 16.308 1.00 84.69 126 TRP A O 1
ATOM 1008 N N . GLY A 1 127 ? 0.653 2.882 17.589 1.00 89.19 127 GLY A N 1
ATOM 1009 C CA . GLY A 1 127 ? 1.185 3.793 18.606 1.00 89.19 127 GLY A CA 1
ATOM 1010 C C . GLY A 1 127 ? 2.520 3.324 19.199 1.00 89.19 127 GLY A C 1
ATOM 1011 O O . GLY A 1 127 ? 3.485 4.088 19.149 1.00 89.19 127 GLY A O 1
ATOM 1012 N N . PRO A 1 128 ? 2.653 2.066 19.670 1.00 88.81 128 PRO A N 1
ATOM 1013 C CA . PRO A 1 128 ? 3.926 1.548 20.180 1.00 88.81 128 PRO A CA 1
ATOM 1014 C C . PRO A 1 128 ? 5.045 1.493 19.128 1.00 88.81 128 PRO A C 1
ATOM 1016 O O . PRO A 1 128 ? 6.215 1.641 19.468 1.00 88.81 128 PRO A O 1
ATOM 1019 N N . LYS A 1 129 ? 4.697 1.295 17.849 1.00 83.25 129 LYS A N 1
ATOM 1020 C CA . LYS A 1 129 ? 5.660 1.133 16.743 1.00 83.25 129 LYS A CA 1
ATOM 1021 C C . LYS A 1 129 ? 6.152 2.469 16.183 1.00 83.25 129 LYS A C 1
ATOM 1023 O O . LYS A 1 129 ? 7.292 2.577 15.745 1.00 83.25 129 LYS A O 1
ATOM 1028 N N . MET A 1 130 ? 5.289 3.484 16.170 1.00 82.19 130 MET A N 1
ATOM 1029 C CA . MET A 1 130 ? 5.535 4.768 15.501 1.00 82.19 130 MET A CA 1
ATOM 1030 C C . MET A 1 130 ? 5.630 5.958 16.470 1.00 82.19 130 MET A C 1
ATOM 1032 O O . MET A 1 130 ? 6.057 7.050 16.074 1.00 82.19 130 MET A O 1
ATOM 1036 N N . GLY A 1 131 ? 5.230 5.788 17.732 1.00 88.75 131 GLY A N 1
ATOM 1037 C CA . GLY A 1 131 ? 5.145 6.863 18.720 1.00 88.75 131 GLY A CA 1
ATOM 1038 C C . GLY A 1 131 ? 4.250 8.009 18.239 1.00 88.75 131 GLY A C 1
ATOM 1039 O O . GLY A 1 131 ? 3.224 7.791 17.599 1.00 88.75 131 GLY A O 1
ATOM 1040 N N . LYS A 1 132 ? 4.686 9.259 18.458 1.00 87.38 132 LYS A N 1
ATOM 1041 C CA . LYS A 1 132 ? 3.959 10.475 18.028 1.00 87.38 132 LYS A CA 1
ATOM 1042 C C . LYS A 1 132 ? 3.694 10.559 16.518 1.00 87.38 132 LYS A C 1
ATOM 1044 O O . LYS A 1 132 ? 2.906 11.394 16.085 1.00 87.38 132 LYS A O 1
ATOM 1049 N N . LYS A 1 133 ? 4.377 9.754 15.693 1.00 84.25 133 LYS A N 1
ATOM 1050 C CA . LYS A 1 133 ? 4.100 9.707 14.251 1.00 84.25 133 LYS A CA 1
ATOM 1051 C C . LYS A 1 133 ? 2.767 9.020 13.949 1.00 84.25 133 LYS A C 1
ATOM 1053 O O . LYS A 1 133 ? 2.146 9.416 12.973 1.00 84.25 133 LYS A O 1
ATOM 1058 N N . ALA A 1 134 ? 2.314 8.076 14.783 1.00 86.25 134 ALA A N 1
ATOM 1059 C CA . ALA A 1 134 ? 1.011 7.430 14.616 1.00 86.25 134 ALA A CA 1
ATOM 1060 C C . ALA A 1 134 ? -0.119 8.468 14.639 1.00 86.25 134 ALA A C 1
ATOM 1062 O O . ALA A 1 134 ? -0.909 8.526 13.709 1.00 86.25 134 ALA A O 1
ATOM 1063 N N . GLU A 1 135 ? -0.132 9.355 15.638 1.00 91.75 135 GLU A N 1
ATOM 1064 C CA . GLU A 1 135 ? -1.153 10.408 15.750 1.00 91.75 135 GLU A CA 1
ATOM 1065 C C . GLU A 1 135 ? -1.138 11.361 14.550 1.00 91.75 135 GLU A C 1
ATOM 1067 O O . GLU A 1 135 ? -2.187 11.725 14.026 1.00 91.75 135 GLU A O 1
ATOM 1072 N N . ARG A 1 136 ? 0.053 11.750 14.073 1.00 87.69 136 ARG A N 1
ATOM 1073 C CA . ARG A 1 136 ? 0.165 12.603 12.879 1.00 87.69 136 ARG A CA 1
ATOM 1074 C C . ARG A 1 136 ? -0.372 11.908 11.636 1.00 87.69 136 ARG A C 1
ATOM 1076 O O . ARG A 1 136 ? -1.058 12.550 10.854 1.00 87.69 136 ARG A O 1
ATOM 1083 N N . LEU A 1 137 ? -0.047 10.629 11.465 1.00 86.38 137 LEU A N 1
ATOM 1084 C CA . LEU A 1 137 ? -0.482 9.829 10.327 1.00 86.38 137 LEU A CA 1
ATOM 1085 C C . LEU A 1 137 ? -1.998 9.605 10.354 1.00 86.38 137 LEU A C 1
ATOM 1087 O O . LEU A 1 137 ? -2.658 9.773 9.338 1.00 86.38 137 LEU A O 1
ATOM 1091 N N . TRP A 1 138 ? -2.556 9.321 11.533 1.00 91.69 138 TRP A N 1
ATOM 1092 C CA . TRP A 1 138 ? -3.998 9.261 11.742 1.00 91.69 138 TRP A CA 1
ATOM 1093 C C . TRP A 1 138 ? -4.677 10.567 11.324 1.00 91.69 138 TRP A C 1
ATOM 1095 O O . TRP A 1 138 ? -5.579 10.562 10.493 1.00 91.69 138 TRP A O 1
ATOM 1105 N N . ASN A 1 139 ? -4.216 11.698 11.868 1.00 91.88 139 ASN A N 1
ATOM 1106 C CA . ASN A 1 139 ? -4.794 13.005 11.560 1.00 91.88 139 ASN A CA 1
ATOM 1107 C C . ASN A 1 139 ? -4.670 13.352 10.074 1.00 91.88 139 ASN A C 1
ATOM 1109 O O . ASN A 1 139 ? -5.579 13.958 9.520 1.00 91.88 139 ASN A O 1
ATOM 1113 N N . PHE A 1 140 ? -3.565 12.957 9.441 1.00 89.31 140 PHE A N 1
ATOM 1114 C CA . PHE A 1 140 ? -3.365 13.113 8.008 1.00 89.31 140 PHE A CA 1
ATOM 1115 C C . PHE A 1 140 ? -4.408 12.328 7.204 1.00 89.31 140 PHE A C 1
ATOM 1117 O O . PHE A 1 140 ? -5.124 12.940 6.425 1.00 89.31 140 PHE A O 1
ATOM 1124 N N . PHE A 1 141 ? -4.586 11.028 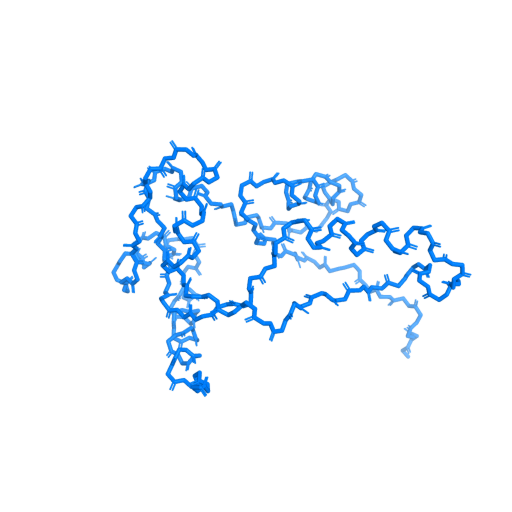7.453 1.00 88.81 141 PHE A N 1
ATOM 1125 C CA . PHE A 1 141 ? -5.572 10.233 6.708 1.00 88.81 141 PHE A CA 1
ATOM 1126 C C . PHE A 1 141 ? -7.018 10.649 6.992 1.00 88.81 141 PHE A C 1
ATOM 1128 O O . PHE A 1 141 ? -7.846 10.646 6.090 1.00 88.81 141 PHE A O 1
ATOM 1135 N N . LYS A 1 142 ? -7.336 11.089 8.217 1.00 91.50 142 LYS A N 1
ATOM 1136 C CA . LYS A 1 142 ? -8.655 11.674 8.511 1.00 91.50 142 LYS A CA 1
ATOM 1137 C C . LYS A 1 142 ? -8.874 13.002 7.794 1.00 91.50 142 LYS A C 1
ATOM 1139 O O . LYS A 1 142 ? -10.006 13.298 7.421 1.00 91.50 142 LYS A O 1
ATOM 1144 N N . PHE A 1 143 ? -7.819 13.799 7.628 1.00 88.88 143 PHE A N 1
ATOM 1145 C CA . PHE A 1 143 ? -7.872 14.990 6.796 1.00 88.88 143 PHE A CA 1
ATOM 1146 C C . PHE A 1 143 ? -8.078 14.612 5.328 1.00 88.88 143 PHE A C 1
ATOM 1148 O O . PHE A 1 143 ? -8.979 15.176 4.720 1.00 88.88 143 PHE A O 1
ATOM 1155 N N . GLU A 1 144 ? -7.320 13.656 4.780 1.00 85.12 144 GLU A N 1
ATOM 1156 C CA . GLU A 1 144 ? -7.513 13.183 3.402 1.00 85.12 144 GLU A CA 1
ATOM 1157 C C . GLU A 1 144 ? -8.950 12.719 3.194 1.00 85.12 144 GLU A C 1
ATOM 1159 O O . GLU A 1 144 ? -9.634 13.324 2.381 1.00 85.12 144 GLU A O 1
ATOM 1164 N N . GLN A 1 145 ? -9.455 11.804 4.030 1.00 86.88 145 GLN A N 1
ATOM 1165 C CA . GLN A 1 145 ? -10.833 11.308 3.969 1.00 86.88 145 GLN A CA 1
ATOM 1166 C C . GLN A 1 145 ? -11.884 12.428 3.973 1.00 86.88 145 GLN A C 1
ATOM 1168 O O . GLN A 1 145 ? -12.884 12.358 3.264 1.00 86.88 145 GLN A O 1
ATOM 1173 N N . ALA A 1 146 ? -11.685 13.470 4.783 1.00 88.94 146 ALA A N 1
ATOM 1174 C CA . ALA A 1 146 ? -12.616 14.595 4.862 1.00 88.94 146 ALA A CA 1
ATOM 1175 C C . ALA A 1 146 ? -12.567 15.526 3.636 1.00 88.94 146 ALA A C 1
ATOM 1177 O O . ALA A 1 146 ? -13.467 16.350 3.472 1.00 88.94 146 ALA A O 1
ATOM 1178 N N . ASN A 1 147 ? -11.521 15.427 2.814 1.00 87.12 147 ASN A N 1
ATOM 1179 C CA . ASN A 1 147 ? -11.280 16.261 1.636 1.00 87.12 147 ASN A CA 1
ATOM 1180 C C . ASN A 1 147 ? -11.202 15.432 0.341 1.00 87.12 147 ASN A C 1
ATOM 1182 O O . ASN A 1 147 ? -10.713 15.935 -0.669 1.00 87.12 147 ASN A O 1
ATOM 1186 N N . GLU A 1 148 ? -11.67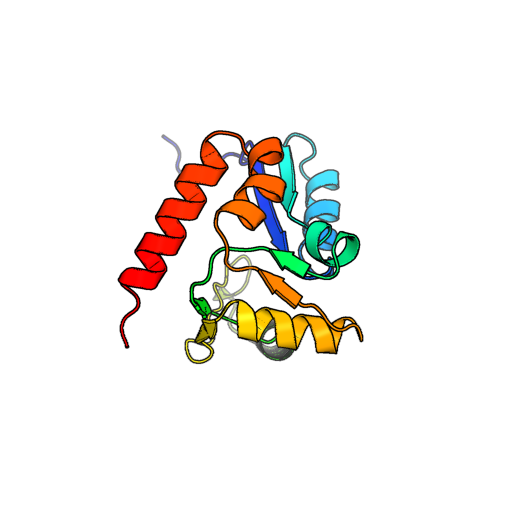0 14.182 0.354 1.00 78.75 148 GLU A N 1
ATOM 1187 C CA . GLU A 1 148 ? -11.827 13.385 -0.863 1.00 78.75 148 GLU A CA 1
ATOM 1188 C C . GLU A 1 148 ? -12.908 14.026 -1.745 1.00 78.75 148 GLU A C 1
ATOM 1190 O O . GLU A 1 148 ? -14.041 14.239 -1.304 1.00 78.75 148 GLU A O 1
ATOM 1195 N N . GLU A 1 149 ? -12.554 14.375 -2.985 1.00 65.56 149 GLU A N 1
ATOM 1196 C CA . GLU A 1 149 ? -13.528 14.831 -3.981 1.00 65.56 149 GLU A CA 1
ATOM 1197 C C . GLU A 1 149 ? -14.480 13.667 -4.321 1.00 65.56 149 GLU A C 1
ATOM 1199 O O . GLU A 1 149 ? -14.036 12.532 -4.508 1.00 65.56 149 GLU A O 1
ATOM 1204 N N . GLN A 1 150 ? -15.792 13.945 -4.336 1.00 56.09 150 GLN A N 1
ATOM 1205 C CA . GLN A 1 150 ? -16.841 12.962 -4.650 1.00 56.09 150 GLN A CA 1
ATOM 1206 C C . GLN A 1 150 ? -16.903 12.629 -6.139 1.00 56.09 150 GLN A C 1
ATOM 1208 O O . GLN A 1 150 ? -16.863 13.581 -6.952 1.00 56.09 150 GLN A O 1
#